Protein AF-A0A0U2Q6M1-F1 (afdb_monomer_lite)

Sequence (67 aa):
MRREHLEELKAQIKAGGTSVTLDLNEVSLVDLDVIRFLARCQTEGVALVDCSRYIQNWIAKERLRGQ

Radius of gyration: 11.33 Å; chains: 1; bounding box: 22×29×25 Å

Secondary structure (DSSP, 8-state):
--GGGHHHHHHHHHHHTT--EEE-TT-----HHHHHHHHHHHHTT-EEES--HHHHHHHHHHHHHT-

Foldseek 3Di:
DDPVCVVVVVVVVVVVPQAAEAECLVPPDDDLVVLVVVLVCVVSNYHYPNHDPVSVVSNVVVVVVVD

Structure (mmCIF, N/CA/C/O backbone):
data_AF-A0A0U2Q6M1-F1
#
_entry.id   AF-A0A0U2Q6M1-F1
#
loop_
_atom_site.group_PDB
_atom_site.id
_atom_site.type_symbol
_atom_site.label_atom_id
_atom_site.label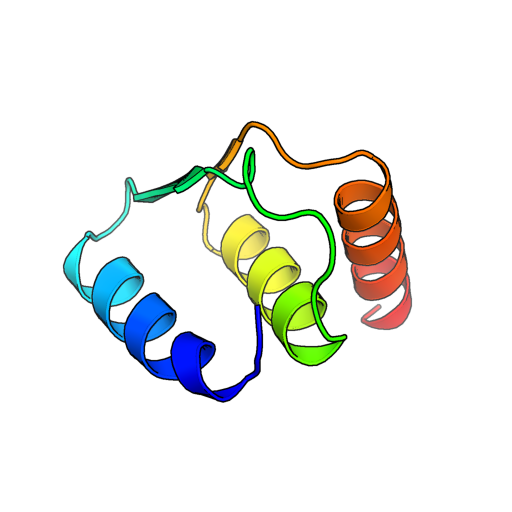_alt_id
_atom_site.label_comp_id
_atom_site.label_asym_id
_atom_site.label_entity_id
_atom_site.label_seq_id
_atom_site.pdbx_PDB_ins_code
_atom_site.Cartn_x
_atom_site.Cartn_y
_atom_site.Cartn_z
_atom_site.occupancy
_atom_site.B_iso_or_equiv
_atom_site.auth_seq_id
_atom_site.auth_comp_id
_atom_site.auth_asym_id
_atom_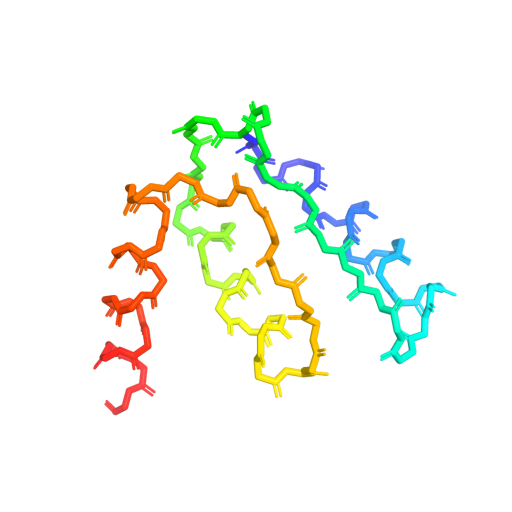site.auth_atom_id
_atom_site.pdbx_PDB_model_num
ATOM 1 N N . MET A 1 1 ? 7.165 3.320 -9.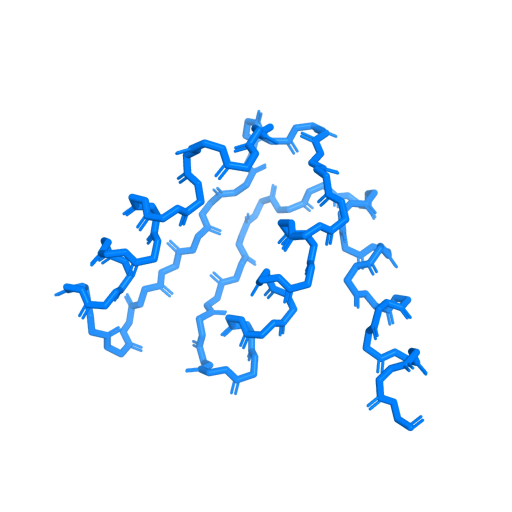457 1.00 58.94 1 MET A N 1
ATOM 2 C CA . MET A 1 1 ? 7.519 4.365 -8.463 1.00 58.94 1 MET A CA 1
ATOM 3 C C . MET A 1 1 ? 8.940 4.125 -7.982 1.00 58.94 1 MET A C 1
ATOM 5 O O . MET A 1 1 ? 9.204 3.016 -7.536 1.00 58.94 1 MET A O 1
ATOM 9 N N . ARG A 1 2 ? 9.831 5.121 -8.096 1.00 60.78 2 ARG A N 1
ATOM 10 C CA . ARG A 1 2 ? 11.190 5.077 -7.522 1.00 60.78 2 ARG A CA 1
ATOM 11 C C . ARG A 1 2 ? 11.182 5.677 -6.112 1.00 60.78 2 ARG A C 1
ATOM 13 O O . ARG A 1 2 ? 10.348 6.537 -5.831 1.00 60.78 2 ARG A O 1
ATOM 20 N N . ARG A 1 3 ? 12.131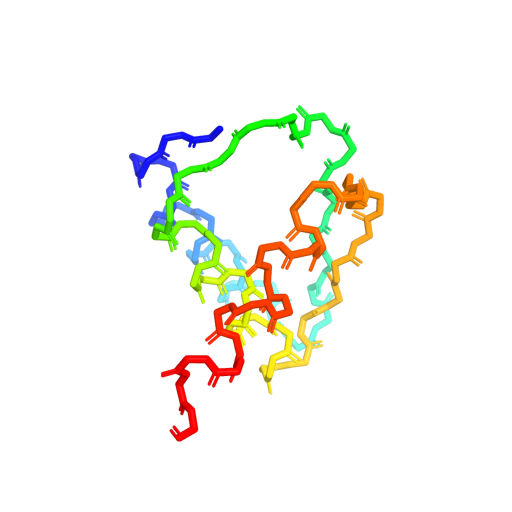 5.272 -5.255 1.00 61.84 3 ARG A N 1
ATOM 21 C CA . ARG A 1 3 ? 12.333 5.814 -3.886 1.00 61.84 3 ARG A CA 1
ATOM 22 C C . ARG A 1 3 ? 12.299 7.347 -3.801 1.00 61.84 3 ARG A C 1
ATOM 24 O O . ARG A 1 3 ? 11.874 7.883 -2.788 1.00 61.84 3 ARG A O 1
ATOM 31 N N . GLU A 1 4 ? 12.730 8.035 -4.851 1.00 66.00 4 GLU A N 1
ATOM 32 C CA . GLU A 1 4 ? 12.831 9.498 -4.937 1.00 66.00 4 GLU A CA 1
ATOM 33 C C . GLU A 1 4 ? 11.484 10.205 -4.705 1.00 66.00 4 GLU A C 1
ATOM 35 O O . GLU A 1 4 ? 11.445 11.280 -4.120 1.00 66.00 4 GLU A O 1
ATOM 40 N N . HIS A 1 5 ? 10.369 9.572 -5.079 1.00 71.94 5 HIS A N 1
ATOM 41 C CA . HIS A 1 5 ? 9.021 10.126 -4.892 1.00 71.94 5 HIS A CA 1
ATOM 42 C C . HIS A 1 5 ? 8.365 9.692 -3.568 1.00 71.94 5 HIS A C 1
ATOM 44 O O . HIS A 1 5 ? 7.246 10.096 -3.258 1.00 71.94 5 HIS A O 1
ATOM 50 N N . LEU A 1 6 ? 9.038 8.852 -2.773 1.00 74.75 6 LEU A N 1
ATOM 51 C CA . LEU A 1 6 ? 8.474 8.288 -1.547 1.00 74.75 6 LEU A CA 1
ATOM 52 C C . LEU A 1 6 ? 8.398 9.316 -0.413 1.00 74.75 6 LEU A C 1
ATOM 54 O O . LEU A 1 6 ? 7.444 9.310 0.362 1.00 74.75 6 LEU A O 1
ATOM 58 N N . GLU A 1 7 ? 9.395 10.194 -0.309 1.00 76.88 7 GLU A N 1
ATOM 59 C CA . GLU A 1 7 ? 9.438 11.224 0.737 1.00 76.88 7 GLU A CA 1
ATOM 60 C C . GLU A 1 7 ? 8.361 12.292 0.520 1.00 76.88 7 GLU A C 1
ATOM 62 O O . GLU A 1 7 ? 7.698 12.711 1.469 1.00 76.88 7 GLU A O 1
ATOM 67 N N . GLU A 1 8 ? 8.112 12.662 -0.735 1.00 80.50 8 GLU A N 1
ATOM 68 C CA . GLU A 1 8 ? 7.032 13.581 -1.086 1.00 80.50 8 GLU A CA 1
ATOM 69 C C . GLU A 1 8 ? 5.655 12.959 -0.815 1.00 80.50 8 GLU A C 1
ATOM 71 O O . GLU A 1 8 ? 4.790 13.599 -0.217 1.00 80.50 8 GLU A O 1
ATOM 76 N N . LEU A 1 9 ? 5.476 11.674 -1.142 1.00 80.31 9 LEU A N 1
ATOM 77 C CA . LEU A 1 9 ? 4.246 10.948 -0.829 1.00 80.31 9 LEU A CA 1
ATOM 78 C C . LEU A 1 9 ? 3.977 10.896 0.686 1.00 80.31 9 LEU A C 1
ATOM 80 O O . LEU A 1 9 ? 2.850 11.122 1.128 1.00 80.31 9 LEU A O 1
ATOM 84 N N . LYS A 1 10 ? 5.011 10.658 1.504 1.00 78.94 10 LYS A N 1
ATOM 85 C CA . LYS A 1 10 ? 4.908 10.690 2.974 1.00 78.94 10 LYS A CA 1
ATOM 86 C C . LYS A 1 10 ? 4.471 12.054 3.495 1.00 78.94 10 LYS A C 1
ATOM 88 O O . LYS A 1 10 ? 3.626 12.118 4.389 1.00 78.94 10 LYS A O 1
ATOM 93 N N . ALA A 1 11 ? 5.041 13.132 2.960 1.00 81.81 11 ALA A N 1
ATOM 94 C CA . ALA A 1 11 ? 4.672 14.490 3.344 1.00 81.81 11 ALA A CA 1
ATOM 95 C C . ALA A 1 11 ? 3.196 14.783 3.028 1.00 81.81 11 ALA A C 1
ATOM 97 O O . ALA A 1 11 ? 2.491 15.325 3.879 1.00 81.81 11 ALA A O 1
ATOM 98 N N . GLN A 1 12 ? 2.709 14.352 1.860 1.00 81.12 12 GLN A N 1
ATOM 99 C CA . GLN A 1 12 ? 1.308 14.520 1.464 1.00 81.12 12 GLN A CA 1
ATOM 100 C C . GLN A 1 12 ? 0.345 13.713 2.344 1.00 81.12 12 GLN A C 1
ATOM 102 O O . GLN A 1 12 ? -0.661 14.253 2.799 1.00 81.12 12 GLN A O 1
ATOM 107 N N . ILE A 1 13 ? 0.674 12.457 2.666 1.00 81.00 13 ILE A N 1
ATOM 108 C CA . ILE A 1 13 ? -0.139 11.635 3.580 1.00 81.00 13 ILE A CA 1
ATOM 109 C C . ILE A 1 13 ? -0.200 12.278 4.971 1.00 81.00 13 ILE A C 1
ATOM 111 O O . ILE A 1 13 ? -1.272 12.382 5.563 1.00 81.00 13 ILE A O 1
ATOM 115 N N . LYS A 1 14 ? 0.933 12.778 5.480 1.00 78.94 14 LYS A N 1
ATOM 116 C CA . LYS A 1 14 ? 0.985 13.467 6.776 1.00 78.94 14 LYS A CA 1
ATOM 117 C C . LYS A 1 14 ? 0.160 14.758 6.780 1.00 78.94 14 LYS A C 1
ATOM 119 O O . LYS A 1 14 ? -0.446 15.080 7.798 1.00 78.94 14 LYS A O 1
ATOM 124 N N . ALA A 1 15 ? 0.133 15.484 5.663 1.00 78.56 15 ALA A N 1
ATOM 125 C CA . ALA A 1 15 ? -0.682 16.686 5.508 1.00 78.56 15 ALA A CA 1
ATOM 126 C C . ALA A 1 15 ? -2.188 16.375 5.385 1.00 78.56 15 ALA A C 1
ATOM 128 O O . ALA A 1 15 ? -3.007 17.163 5.847 1.00 78.56 15 ALA A O 1
ATOM 129 N N . GLY A 1 16 ? -2.551 15.230 4.797 1.00 69.56 16 GLY A N 1
ATOM 130 C CA . GLY A 1 16 ? -3.940 14.815 4.560 1.00 69.56 16 GLY A CA 1
ATOM 131 C C . GLY A 1 16 ? -4.683 14.238 5.774 1.00 69.56 16 GLY A C 1
ATOM 132 O O . GLY A 1 16 ? -5.901 14.075 5.721 1.00 69.56 16 GLY A O 1
ATOM 133 N N . GLY A 1 17 ? -3.993 13.954 6.883 1.00 68.06 17 GLY A N 1
ATOM 134 C CA . GLY A 1 17 ? -4.620 13.498 8.129 1.00 68.06 17 GLY A CA 1
ATOM 135 C C . GLY A 1 17 ? -5.162 12.061 8.080 1.00 68.06 17 GLY A C 1
ATOM 136 O O . GLY A 1 17 ? -4.641 11.202 7.377 1.00 68.06 17 GLY A O 1
ATOM 137 N N . THR A 1 18 ? -6.196 11.765 8.875 1.00 64.50 18 THR A N 1
ATOM 138 C CA . THR A 1 18 ? -6.648 10.389 9.179 1.00 64.50 18 THR A CA 1
ATOM 139 C C . THR A 1 18 ? -7.454 9.704 8.067 1.00 64.50 18 THR A C 1
ATOM 141 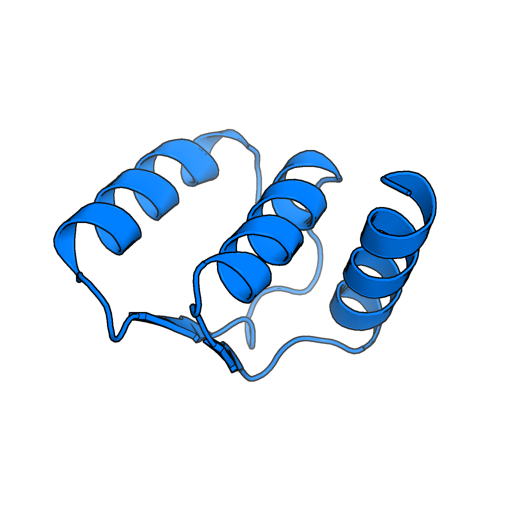O O . THR A 1 18 ? -7.802 8.536 8.206 1.00 64.50 18 THR A O 1
ATOM 144 N N . SER A 1 19 ? -7.793 10.405 6.982 1.00 71.38 19 SER A N 1
ATOM 145 C CA . SER A 1 19 ? -8.643 9.877 5.902 1.00 71.38 19 SER A CA 1
ATOM 146 C C . SER A 1 19 ? -7.951 9.995 4.548 1.00 71.38 19 SER A C 1
ATOM 148 O O . SER A 1 19 ? -8.467 10.574 3.596 1.00 71.38 19 SER A O 1
ATOM 150 N N . VAL A 1 20 ? -6.731 9.467 4.474 1.00 80.50 20 VAL A N 1
ATOM 151 C CA . VAL A 1 20 ? -5.978 9.396 3.223 1.00 80.50 20 VAL A CA 1
ATOM 152 C C . VAL A 1 20 ? -6.220 8.039 2.572 1.00 80.50 20 VAL A C 1
ATOM 154 O O . VAL A 1 20 ? -6.115 6.994 3.215 1.00 80.50 20 VAL A O 1
ATOM 157 N N . THR A 1 21 ? -6.548 8.070 1.283 1.00 83.81 21 THR A N 1
ATOM 158 C CA . THR A 1 21 ? -6.645 6.885 0.428 1.00 83.81 21 THR A CA 1
ATOM 159 C C . THR A 1 21 ? -5.592 6.995 -0.663 1.00 83.81 21 THR A C 1
ATOM 161 O O . THR A 1 21 ? -5.465 8.041 -1.295 1.00 83.81 21 THR A O 1
ATOM 164 N N . LEU A 1 22 ? -4.825 5.928 -0.866 1.00 85.31 22 LEU A N 1
ATOM 165 C CA . LEU A 1 22 ? -3.829 5.836 -1.925 1.00 85.31 22 LEU A CA 1
ATOM 166 C C . LEU A 1 22 ? -4.386 5.004 -3.074 1.00 85.31 22 LEU A C 1
ATOM 168 O O . LEU A 1 22 ? -4.591 3.799 -2.926 1.00 85.31 22 LEU A O 1
ATOM 172 N N . ASP A 1 23 ? -4.598 5.660 -4.209 1.00 84.88 23 ASP A N 1
ATOM 173 C CA . ASP A 1 23 ? -4.882 5.005 -5.481 1.00 84.88 23 ASP A CA 1
ATOM 174 C C . ASP A 1 23 ? -3.583 4.485 -6.107 1.00 84.88 23 ASP A C 1
ATOM 176 O O . ASP A 1 23 ? -2.572 5.190 -6.171 1.00 84.88 23 ASP A O 1
ATOM 180 N N . LEU A 1 24 ? -3.599 3.218 -6.518 1.00 84.75 24 LEU A N 1
ATOM 181 C CA . LEU A 1 24 ? -2.457 2.532 -7.120 1.00 84.75 24 LEU A CA 1
ATOM 182 C C . LEU A 1 24 ? -2.759 2.046 -8.548 1.00 84.75 24 LEU A C 1
ATOM 184 O O . LEU A 1 24 ? -2.007 1.214 -9.061 1.00 84.75 24 LEU A O 1
ATOM 188 N N . ASN A 1 25 ? -3.803 2.571 -9.201 1.00 81.94 25 ASN A N 1
ATOM 189 C CA . ASN A 1 25 ? -4.276 2.103 -10.506 1.00 81.94 25 ASN A CA 1
ATOM 190 C C . ASN A 1 25 ? -3.190 2.203 -11.594 1.00 81.94 25 ASN A C 1
ATOM 192 O O . ASN A 1 25 ? -2.979 1.281 -12.380 1.00 81.94 25 ASN A O 1
ATOM 196 N N . GLU A 1 26 ? -2.423 3.295 -11.597 1.00 76.06 26 GLU A N 1
ATOM 197 C CA . GLU A 1 26 ? -1.332 3.521 -12.561 1.00 76.06 26 GLU A CA 1
ATOM 198 C C . GLU A 1 26 ? 0.015 2.929 -12.101 1.00 76.06 26 GLU A C 1
ATOM 200 O O . GLU A 1 26 ? 1.051 3.065 -12.761 1.00 76.06 26 GLU A O 1
ATOM 205 N N . VAL A 1 27 ? 0.036 2.236 -10.960 1.00 76.88 27 VAL A N 1
ATOM 206 C CA . VAL A 1 27 ? 1.260 1.729 -10.342 1.00 76.88 27 VAL A CA 1
ATOM 207 C C . VAL A 1 27 ? 1.432 0.241 -10.649 1.00 76.88 27 VAL A C 1
ATOM 209 O O . VAL A 1 27 ? 0.936 -0.645 -9.959 1.00 76.88 27 VAL A O 1
ATOM 212 N N . SER A 1 28 ? 2.209 -0.045 -11.695 1.00 69.62 28 SER A N 1
ATOM 213 C CA . SER A 1 28 ? 2.468 -1.426 -12.138 1.00 69.62 28 SER A CA 1
ATOM 214 C C . SER A 1 28 ? 3.674 -2.084 -11.455 1.00 69.62 28 SER A C 1
ATOM 216 O O . SER A 1 28 ? 3.684 -3.296 -11.245 1.00 69.62 28 SER A O 1
ATOM 218 N N . LEU A 1 29 ? 4.699 -1.301 -11.096 1.00 74.12 29 LEU A N 1
ATOM 219 C CA . LEU A 1 29 ? 5.934 -1.801 -10.488 1.00 74.12 29 LEU A CA 1
ATOM 220 C C . LEU A 1 29 ? 6.468 -0.820 -9.439 1.00 74.12 29 LEU A C 1
ATOM 222 O O . LEU A 1 29 ? 6.537 0.399 -9.663 1.00 74.12 29 LEU A O 1
ATOM 226 N N . VAL A 1 30 ? 6.856 -1.360 -8.289 1.00 77.25 30 VAL A N 1
ATOM 227 C CA . VAL A 1 30 ? 7.367 -0.594 -7.151 1.00 77.25 30 VAL A CA 1
ATOM 228 C C . VAL A 1 30 ? 8.519 -1.332 -6.487 1.00 77.25 30 VAL A C 1
ATOM 230 O O . VAL A 1 30 ? 8.524 -2.563 -6.433 1.00 77.25 30 VAL A O 1
ATOM 233 N N . ASP A 1 31 ? 9.479 -0.566 -5.978 1.00 83.38 31 ASP A N 1
ATOM 234 C CA . ASP A 1 31 ? 10.609 -1.101 -5.224 1.00 83.38 31 ASP A CA 1
ATOM 235 C C . ASP A 1 31 ? 10.166 -1.665 -3.866 1.00 83.38 31 ASP A C 1
ATOM 237 O O . ASP A 1 31 ? 9.125 -1.291 -3.315 1.00 83.38 31 ASP A O 1
ATOM 241 N N . LEU A 1 32 ? 10.995 -2.534 -3.282 1.00 82.44 32 LEU A N 1
ATOM 242 C CA . LEU A 1 32 ? 10.713 -3.172 -1.992 1.00 82.44 32 LEU A CA 1
ATOM 243 C C . LEU A 1 32 ? 10.474 -2.151 -0.863 1.00 82.44 32 LEU A C 1
ATOM 245 O O . LEU A 1 32 ? 9.608 -2.355 -0.018 1.00 82.44 32 LEU A O 1
ATOM 249 N N . ASP A 1 33 ? 11.180 -1.019 -0.867 1.00 81.94 33 ASP A N 1
ATOM 250 C CA . ASP A 1 33 ? 10.959 0.042 0.124 1.00 81.94 33 ASP A CA 1
ATOM 251 C C . ASP A 1 33 ? 9.585 0.694 0.017 1.00 81.94 33 ASP A C 1
ATOM 253 O O . ASP A 1 33 ? 8.986 1.057 1.029 1.00 81.94 33 ASP A O 1
ATOM 257 N N . VAL A 1 34 ? 9.064 0.806 -1.205 1.00 83.44 34 VAL A N 1
ATOM 258 C CA . VAL A 1 34 ? 7.709 1.299 -1.437 1.00 83.44 34 VAL A CA 1
ATOM 259 C C . VAL A 1 34 ? 6.701 0.256 -0.954 1.00 83.44 34 VAL A C 1
ATOM 261 O O . VAL A 1 34 ? 5.743 0.624 -0.285 1.00 83.44 34 VAL A O 1
ATOM 264 N N . ILE A 1 35 ? 6.939 -1.043 -1.183 1.00 86.56 35 ILE A N 1
ATOM 265 C CA . ILE A 1 35 ? 6.099 -2.119 -0.619 1.00 86.56 35 ILE A CA 1
ATOM 266 C C . ILE A 1 35 ? 6.041 -2.037 0.908 1.00 86.56 35 ILE A C 1
ATOM 268 O O . ILE A 1 35 ? 4.954 -2.094 1.485 1.00 86.56 35 ILE A O 1
ATOM 272 N N . ARG A 1 36 ? 7.189 -1.867 1.572 1.00 86.75 36 ARG A N 1
ATOM 273 C CA . ARG A 1 36 ? 7.257 -1.750 3.034 1.00 86.75 36 ARG A CA 1
ATOM 274 C C . ARG A 1 36 ? 6.512 -0.523 3.544 1.00 86.75 36 ARG A C 1
ATOM 276 O O . ARG A 1 36 ? 5.811 -0.598 4.552 1.00 86.75 36 ARG A O 1
ATOM 283 N N . PHE A 1 37 ? 6.638 0.594 2.836 1.00 85.75 37 PHE A N 1
ATOM 284 C CA . PHE A 1 37 ? 5.893 1.803 3.148 1.00 85.75 37 PHE A CA 1
ATOM 285 C C . PHE A 1 37 ? 4.379 1.596 3.009 1.00 85.75 37 PHE A C 1
ATOM 287 O O . PHE A 1 37 ? 3.643 1.882 3.947 1.00 85.75 37 PHE A O 1
ATOM 294 N N . LEU A 1 38 ? 3.919 1.019 1.897 1.00 87.94 38 LEU A N 1
ATOM 295 C CA . LEU A 1 38 ? 2.502 0.726 1.667 1.00 87.94 38 LEU A CA 1
ATOM 296 C C . LEU A 1 38 ? 1.931 -0.233 2.723 1.00 87.94 38 LEU A C 1
ATOM 298 O O . LEU A 1 38 ? 0.818 -0.033 3.212 1.00 87.94 38 LEU A O 1
ATOM 302 N N . ALA A 1 39 ? 2.705 -1.246 3.125 1.00 87.50 39 ALA A N 1
ATOM 303 C CA . ALA A 1 39 ? 2.323 -2.159 4.199 1.00 87.50 39 ALA A CA 1
ATOM 304 C C . ALA A 1 39 ? 2.119 -1.425 5.536 1.00 87.50 39 ALA A C 1
ATOM 306 O O . ALA A 1 39 ? 1.15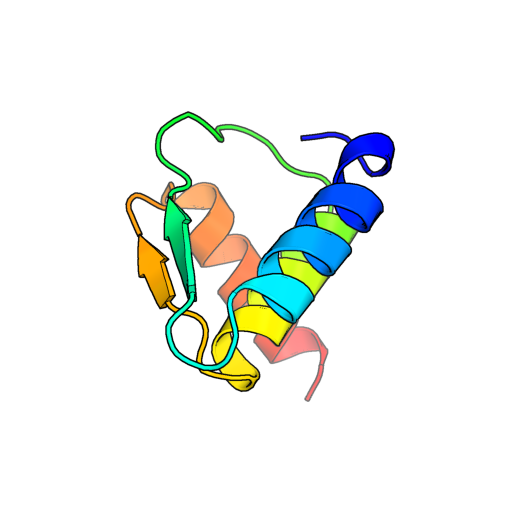3 -1.711 6.249 1.00 87.50 39 ALA A O 1
ATOM 307 N N . ARG A 1 40 ? 2.996 -0.459 5.846 1.00 86.62 40 ARG A N 1
ATOM 308 C CA . ARG A 1 40 ? 2.900 0.403 7.030 1.00 86.62 40 ARG A CA 1
ATOM 309 C C . ARG A 1 40 ? 1.707 1.359 6.954 1.00 86.62 40 ARG A C 1
ATOM 311 O O . ARG A 1 40 ? 0.973 1.471 7.931 1.00 86.62 40 ARG A O 1
ATOM 318 N N . CYS A 1 41 ? 1.447 1.970 5.801 1.00 85.56 41 CYS A N 1
ATOM 319 C CA . CYS A 1 41 ? 0.276 2.826 5.595 1.00 85.56 41 CYS A CA 1
ATOM 320 C C . CYS A 1 41 ? -1.027 2.103 5.967 1.00 85.56 41 CYS A C 1
ATOM 322 O O . CYS A 1 41 ? -1.833 2.642 6.721 1.00 85.56 41 CYS A O 1
ATOM 324 N N . GLN A 1 42 ? -1.197 0.846 5.548 1.00 81.56 42 GLN A N 1
ATOM 325 C CA . GLN A 1 42 ? -2.378 0.068 5.934 1.00 81.56 42 GLN A CA 1
ATOM 326 C C . GLN A 1 42 ? -2.481 -0.189 7.448 1.00 81.56 42 GLN A C 1
ATOM 328 O O . GLN A 1 42 ? -3.588 -0.301 7.963 1.00 81.56 42 GLN A O 1
ATOM 333 N N . THR A 1 43 ? -1.360 -0.306 8.173 1.00 82.19 43 THR A N 1
ATOM 334 C CA . THR A 1 43 ? -1.387 -0.432 9.647 1.00 82.19 43 THR A CA 1
ATOM 335 C C . THR A 1 43 ? -1.718 0.883 10.349 1.00 82.19 43 THR A C 1
ATOM 337 O O . THR A 1 43 ? -2.252 0.869 11.451 1.00 82.19 43 THR A O 1
ATOM 340 N N . GLU A 1 44 ? -1.445 2.012 9.696 1.00 82.81 44 GLU A N 1
ATOM 341 C CA . GLU A 1 44 ? -1.749 3.362 10.181 1.00 82.81 44 GLU A CA 1
ATOM 342 C C . GLU A 1 44 ? -3.167 3.825 9.775 1.00 82.81 44 GLU A C 1
ATOM 344 O O . GLU A 1 44 ? -3.548 4.958 10.054 1.00 82.81 44 GLU A O 1
ATOM 349 N N . GLY A 1 45 ? -3.969 2.950 9.149 1.00 82.31 45 GLY A N 1
ATOM 350 C CA . GLY A 1 45 ? -5.362 3.224 8.770 1.00 82.31 45 GLY A CA 1
ATOM 351 C C . GLY A 1 45 ? -5.556 3.825 7.373 1.00 82.31 45 GLY A C 1
ATOM 352 O O . GLY A 1 45 ? -6.677 4.172 7.015 1.00 82.31 45 GLY A O 1
ATOM 353 N N . VAL A 1 46 ? -4.497 3.924 6.565 1.00 86.06 46 VAL A N 1
ATOM 354 C CA . VAL A 1 46 ? -4.565 4.415 5.179 1.00 86.06 46 VAL A CA 1
ATOM 355 C C . VAL A 1 46 ? -5.097 3.311 4.264 1.00 86.06 46 VAL A C 1
ATOM 357 O O . VAL A 1 46 ? -4.534 2.212 4.197 1.00 86.06 46 VAL A O 1
ATOM 360 N N . ALA A 1 47 ? -6.163 3.604 3.521 1.00 85.75 47 ALA A N 1
ATOM 361 C CA . ALA A 1 47 ? -6.725 2.672 2.549 1.00 85.75 47 ALA A CA 1
ATOM 362 C C . ALA A 1 47 ? -5.886 2.655 1.260 1.00 85.75 47 ALA A C 1
ATOM 364 O O . ALA A 1 47 ? -5.494 3.706 0.758 1.00 85.75 47 ALA A O 1
ATOM 365 N N . LEU A 1 48 ? -5.623 1.465 0.711 1.00 88.00 48 LEU A N 1
ATOM 366 C CA . LEU A 1 48 ? -5.026 1.301 -0.620 1.00 88.00 48 LEU A CA 1
ATOM 367 C C . LEU A 1 48 ? -6.114 0.812 -1.581 1.00 88.00 48 LEU A C 1
ATOM 369 O O . LEU A 1 48 ? -6.689 -0.251 -1.334 1.00 88.00 48 LEU A O 1
ATOM 373 N N . VAL A 1 49 ? -6.375 1.550 -2.657 1.00 88.62 49 VAL A N 1
ATOM 374 C CA . VAL A 1 49 ? -7.382 1.217 -3.682 1.00 88.62 49 VAL A CA 1
ATOM 375 C C . VAL A 1 49 ? -6.724 0.994 -5.041 1.00 88.62 49 VAL A C 1
ATOM 377 O O . VAL A 1 49 ? -5.573 1.379 -5.251 1.00 88.62 49 VAL A O 1
ATOM 380 N N . ASP A 1 50 ? -7.415 0.258 -5.914 1.00 86.81 50 ASP A N 1
ATOM 381 C CA . ASP A 1 50 ? -6.969 -0.080 -7.277 1.00 86.81 50 ASP A CA 1
ATOM 382 C C . ASP A 1 50 ? -5.551 -0.672 -7.358 1.00 86.81 50 ASP A C 1
ATOM 384 O O . ASP A 1 50 ? -4.802 -0.537 -8.321 1.00 86.81 50 ASP A O 1
ATOM 388 N N . CYS A 1 51 ? -5.178 -1.391 -6.300 1.00 84.56 51 CYS A N 1
ATOM 389 C CA . CYS A 1 51 ? -3.863 -1.980 -6.147 1.00 84.56 51 CYS A CA 1
ATOM 390 C C . CYS A 1 51 ? -3.741 -3.252 -6.988 1.00 84.56 51 CYS A C 1
ATOM 392 O O . CYS A 1 51 ? -4.519 -4.196 -6.817 1.00 84.56 51 CYS A O 1
ATOM 394 N N . SER A 1 52 ? -2.735 -3.323 -7.863 1.00 86.06 52 SER A N 1
ATOM 395 C CA . SER A 1 52 ? -2.507 -4.520 -8.674 1.00 86.06 52 SER A CA 1
ATOM 396 C C . SER A 1 52 ? -2.270 -5.762 -7.801 1.00 86.06 52 SER A C 1
ATOM 398 O O . SER A 1 52 ? -1.650 -5.705 -6.734 1.00 86.06 52 SER A O 1
ATOM 400 N N . ARG A 1 53 ? -2.716 -6.933 -8.278 1.00 85.06 53 ARG A N 1
ATOM 401 C CA . ARG A 1 53 ? -2.525 -8.219 -7.574 1.00 85.06 53 ARG A CA 1
ATOM 402 C C . ARG A 1 53 ? -1.066 -8.495 -7.208 1.00 85.06 53 ARG A C 1
ATOM 404 O O . ARG A 1 53 ? -0.792 -9.115 -6.184 1.00 85.06 53 ARG A O 1
ATOM 411 N N . TYR A 1 54 ? -0.131 -8.033 -8.035 1.00 85.19 54 TYR A N 1
ATOM 412 C CA . TYR A 1 54 ? 1.298 -8.155 -7.769 1.00 85.19 54 TYR A CA 1
ATOM 413 C C . TYR A 1 54 ? 1.694 -7.422 -6.480 1.00 85.19 54 TYR A C 1
ATOM 415 O O . TYR A 1 54 ? 2.302 -8.023 -5.593 1.00 85.19 54 TYR A O 1
ATOM 423 N N . ILE A 1 55 ? 1.300 -6.154 -6.345 1.00 84.44 55 ILE A N 1
ATOM 424 C CA . ILE A 1 55 ? 1.620 -5.320 -5.181 1.00 84.44 55 ILE A CA 1
ATOM 425 C C . ILE A 1 55 ? 0.933 -5.867 -3.926 1.00 84.44 55 ILE A C 1
ATOM 427 O O . ILE A 1 55 ? 1.586 -5.999 -2.891 1.00 84.44 55 ILE A O 1
ATOM 431 N N . GLN A 1 56 ? -0.337 -6.276 -4.024 1.00 85.06 56 GLN A N 1
ATOM 432 C CA . GLN A 1 56 ? -1.059 -6.894 -2.904 1.00 85.06 56 GLN A CA 1
ATOM 433 C C . GLN A 1 56 ? -0.337 -8.140 -2.365 1.00 85.06 56 GLN A C 1
ATOM 435 O O . GLN A 1 56 ? -0.140 -8.278 -1.156 1.00 85.06 56 GLN A O 1
ATOM 440 N N . ASN A 1 57 ? 0.127 -9.020 -3.259 1.00 89.12 57 ASN A N 1
ATOM 441 C CA . ASN A 1 57 ? 0.874 -10.219 -2.878 1.00 89.12 57 ASN A CA 1
ATOM 442 C C . ASN A 1 57 ? 2.206 -9.888 -2.195 1.00 89.12 57 ASN A C 1
ATOM 444 O O . ASN A 1 57 ? 2.608 -10.576 -1.257 1.00 89.12 57 ASN A O 1
ATOM 448 N N . TRP A 1 58 ? 2.903 -8.848 -2.650 1.00 89.19 58 TRP A N 1
ATOM 449 C CA . TRP A 1 58 ? 4.154 -8.415 -2.031 1.00 89.19 58 TRP A CA 1
ATOM 450 C C . TRP A 1 58 ? 3.947 -7.772 -0.661 1.00 89.19 58 TRP A C 1
ATOM 452 O O . TRP A 1 58 ? 4.700 -8.087 0.257 1.00 89.19 58 TRP A O 1
ATOM 462 N N . ILE A 1 59 ? 2.902 -6.960 -0.487 1.00 87.06 59 ILE A N 1
ATOM 463 C CA . ILE A 1 59 ? 2.518 -6.404 0.819 1.00 87.06 59 ILE A CA 1
ATOM 464 C C . ILE A 1 59 ? 2.195 -7.531 1.807 1.00 87.06 59 ILE A C 1
ATOM 466 O O . ILE A 1 59 ? 2.683 -7.520 2.937 1.00 87.06 59 ILE A O 1
ATOM 470 N N . ALA A 1 60 ? 1.420 -8.535 1.381 1.00 87.81 60 ALA A N 1
ATOM 471 C CA . ALA A 1 60 ? 1.106 -9.695 2.212 1.00 87.81 60 ALA A CA 1
ATOM 472 C C . ALA A 1 60 ? 2.372 -10.472 2.612 1.00 87.81 60 ALA A C 1
ATOM 474 O O . ALA A 1 60 ? 2.540 -10.830 3.776 1.00 87.81 60 ALA A O 1
ATOM 475 N N . LYS A 1 61 ? 3.302 -10.678 1.671 1.00 87.62 61 LYS A N 1
ATOM 476 C CA . LYS A 1 61 ? 4.597 -11.315 1.950 1.00 87.62 61 LYS A CA 1
ATOM 477 C C . LYS A 1 61 ? 5.457 -10.506 2.921 1.00 87.62 61 LYS A C 1
ATOM 479 O O . LYS A 1 61 ? 6.068 -11.104 3.797 1.00 87.62 61 LYS A O 1
ATOM 484 N N . GLU A 1 62 ? 5.527 -9.184 2.778 1.00 85.88 62 GLU A N 1
ATOM 485 C CA . GLU A 1 62 ? 6.330 -8.330 3.667 1.00 85.88 62 GLU A CA 1
ATOM 486 C C . GLU A 1 62 ? 5.752 -8.307 5.090 1.00 85.88 62 GLU A C 1
ATOM 488 O O . GLU A 1 62 ? 6.501 -8.371 6.061 1.00 85.88 62 GLU A O 1
ATOM 493 N N . ARG A 1 63 ? 4.421 -8.341 5.234 1.00 80.38 63 ARG A N 1
ATOM 494 C CA . ARG A 1 63 ? 3.764 -8.490 6.545 1.00 80.38 63 ARG A CA 1
ATOM 495 C C . ARG A 1 63 ? 4.126 -9.791 7.254 1.00 80.38 63 ARG A C 1
ATOM 497 O O . ARG A 1 63 ? 4.317 -9.776 8.462 1.00 80.38 63 ARG A O 1
ATOM 504 N N . LEU A 1 64 ? 4.241 -10.891 6.513 1.00 81.38 64 LEU A N 1
ATOM 505 C CA . LEU A 1 64 ? 4.666 -12.181 7.066 1.00 81.38 64 LEU A CA 1
ATOM 506 C C . LEU A 1 64 ? 6.163 -12.217 7.412 1.00 81.38 64 LEU A C 1
ATOM 508 O O . LEU A 1 64 ? 6.562 -13.006 8.256 1.00 81.38 64 LEU A O 1
ATOM 512 N N . ARG A 1 65 ? 6.998 -11.388 6.770 1.00 76.06 65 ARG A N 1
ATOM 513 C CA . ARG A 1 65 ? 8.440 -11.283 7.070 1.00 76.06 65 ARG A CA 1
ATOM 514 C C . ARG A 1 65 ? 8.750 -10.408 8.285 1.00 76.06 65 ARG A C 1
ATOM 516 O O . ARG A 1 65 ? 9.850 -10.506 8.814 1.00 76.06 65 ARG A O 1
ATOM 523 N N . GLY A 1 66 ? 7.828 -9.526 8.667 1.00 63.78 66 GLY A N 1
ATOM 524 C CA . GLY A 1 66 ? 7.967 -8.612 9.803 1.00 63.78 66 GLY A CA 1
ATOM 525 C C . GLY A 1 66 ? 7.353 -9.113 11.115 1.00 63.78 66 GLY A C 1
ATOM 526 O O . GLY A 1 66 ? 7.211 -8.296 12.024 1.00 63.78 66 GLY A O 1
ATOM 527 N N . GLN A 1 67 ? 6.953 -10.391 11.191 1.00 51.56 67 GLN A N 1
ATOM 528 C CA . GLN A 1 67 ? 6.524 -11.073 12.422 1.00 51.56 67 GLN A CA 1
ATOM 529 C C . GLN A 1 67 ? 7.679 -11.830 13.074 1.00 51.56 67 GLN A C 1
ATOM 531 O O . GLN A 1 67 ? 8.497 -12.409 12.325 1.00 51.56 67 GLN A O 1
#

pLDDT: mean 79.9, std 8.22, range [51.56, 89.19]